Protein AF-A0A1B7VFC9-F1 (afdb_monomer_lite)

Foldseek 3Di:
DQVLLQVLDVQFDPQAKEWDWDQDPNDTAIEIETETDPVCLVPDPVVSSVVSNQVSCCVVPVHGHFKYFYAYPPQFDADPVRHGPRVVNVVCVVVVNTRGSDMDGD

pLDDT: mean 95.9, std 2.9, range [82.62, 98.56]

Structure (mmCIF, N/CA/C/O backbone):
data_AF-A0A1B7VFC9-F1
#
_entry.id   AF-A0A1B7VFC9-F1
#
loop_
_atom_site.group_PDB
_atom_site.id
_atom_site.type_symbol
_atom_site.label_atom_id
_atom_site.label_alt_id
_atom_site.label_comp_id
_atom_site.label_asym_id
_atom_site.label_entity_id
_atom_site.label_seq_id
_atom_site.pdbx_PDB_ins_code
_atom_site.Cartn_x
_atom_site.Cartn_y
_atom_site.Cartn_z
_atom_site.occupancy
_atom_site.B_iso_or_equiv
_atom_site.auth_seq_id
_atom_site.auth_comp_id
_atom_site.auth_asym_id
_atom_site.auth_atom_id
_atom_site.pdbx_PDB_model_num
ATOM 1 N N . ILE A 1 1 ? -5.401 -8.588 2.879 1.00 96.06 1 ILE A N 1
ATOM 2 C CA . ILE A 1 1 ? -5.428 -7.255 2.222 1.00 96.06 1 ILE A CA 1
ATOM 3 C C . ILE A 1 1 ? -4.227 -7.060 1.296 1.00 96.06 1 ILE A C 1
ATOM 5 O O . ILE A 1 1 ? -4.446 -6.965 0.100 1.00 96.06 1 ILE A O 1
ATOM 9 N N . GLU A 1 2 ? -2.981 -7.065 1.783 1.00 97.62 2 GLU A N 1
ATOM 10 C CA . GLU A 1 2 ? -1.770 -6.814 0.959 1.00 97.62 2 GLU A CA 1
ATOM 11 C C . GLU A 1 2 ? -1.661 -7.711 -0.287 1.00 97.62 2 GLU A C 1
ATOM 13 O O . GLU A 1 2 ? -1.416 -7.224 -1.385 1.00 97.62 2 GLU A O 1
ATOM 18 N N . THR A 1 3 ? -1.942 -9.010 -0.155 1.00 97.56 3 THR A N 1
ATOM 19 C CA . THR A 1 3 ? -1.974 -9.936 -1.301 1.00 97.56 3 THR A CA 1
ATOM 20 C C . THR A 1 3 ? -3.036 -9.566 -2.343 1.00 97.56 3 THR A C 1
ATOM 22 O O . THR A 1 3 ? -2.833 -9.783 -3.533 1.00 97.56 3 THR A O 1
ATOM 25 N N . THR A 1 4 ? -4.171 -9.007 -1.922 1.00 98.25 4 THR A N 1
ATOM 26 C CA . THR A 1 4 ? -5.210 -8.506 -2.835 1.00 98.25 4 THR A CA 1
ATOM 27 C C . THR A 1 4 ? -4.744 -7.227 -3.523 1.00 98.25 4 THR A C 1
ATOM 29 O O . THR A 1 4 ? -4.918 -7.090 -4.728 1.00 98.25 4 THR A O 1
ATOM 32 N N . VAL A 1 5 ? -4.100 -6.325 -2.772 1.00 98.25 5 VAL A N 1
ATOM 33 C CA . VAL A 1 5 ? -3.529 -5.078 -3.298 1.00 98.25 5 VAL A CA 1
ATOM 34 C C . VAL A 1 5 ? -2.533 -5.383 -4.409 1.00 98.25 5 VAL A C 1
ATOM 36 O O . VAL A 1 5 ? -2.745 -4.927 -5.524 1.00 98.25 5 VAL A O 1
ATOM 39 N N . VAL A 1 6 ? -1.506 -6.203 -4.167 1.00 97.50 6 VAL A N 1
ATOM 40 C CA . VAL A 1 6 ? -0.486 -6.484 -5.195 1.00 97.50 6 VAL A CA 1
ATOM 41 C C . VAL A 1 6 ? -1.079 -7.139 -6.450 1.00 97.50 6 VAL A C 1
ATOM 43 O O . VAL A 1 6 ? -0.683 -6.813 -7.563 1.00 97.50 6 VAL A O 1
ATOM 46 N N . LYS A 1 7 ? -2.081 -8.014 -6.302 1.00 98.06 7 LYS A N 1
ATOM 47 C CA . LYS A 1 7 ? -2.734 -8.680 -7.440 1.00 98.06 7 LYS A CA 1
ATOM 48 C C . LYS A 1 7 ? -3.670 -7.767 -8.234 1.00 98.06 7 LYS A C 1
ATOM 50 O O . LYS A 1 7 ? -4.083 -8.151 -9.322 1.00 98.06 7 LYS A O 1
ATOM 55 N N . SER A 1 8 ? -4.014 -6.592 -7.708 1.00 98.19 8 SER A N 1
ATOM 56 C CA . SER A 1 8 ? -4.971 -5.688 -8.356 1.00 98.19 8 SER A CA 1
ATOM 57 C C . SER A 1 8 ? -4.419 -5.009 -9.609 1.00 98.19 8 SER A C 1
ATOM 59 O O . SER A 1 8 ? -5.204 -4.599 -10.460 1.00 98.19 8 SER A O 1
ATOM 61 N N . HIS A 1 9 ? -3.093 -4.884 -9.744 1.00 98.12 9 HIS A N 1
ATOM 62 C CA . HIS A 1 9 ? -2.490 -4.182 -10.872 1.00 98.12 9 HIS A CA 1
ATOM 63 C C . HIS A 1 9 ? -1.030 -4.619 -11.123 1.00 98.12 9 HIS A C 1
ATOM 65 O O . HIS A 1 9 ? -0.249 -4.684 -10.172 1.00 98.12 9 HIS A O 1
ATOM 71 N N . PRO A 1 10 ? -0.598 -4.846 -12.384 1.00 96.62 10 PRO A N 1
ATOM 72 C CA . PRO A 1 10 ? 0.745 -5.356 -12.710 1.00 96.62 10 PRO A CA 1
ATOM 73 C C . PRO A 1 10 ? 1.898 -4.403 -12.361 1.00 96.62 10 PRO A C 1
ATOM 75 O O . PRO A 1 10 ? 3.046 -4.824 -12.267 1.00 96.62 10 PRO A O 1
ATOM 78 N N . ALA A 1 11 ? 1.611 -3.115 -12.169 1.00 96.88 11 ALA A N 1
ATOM 79 C CA . ALA A 1 11 ? 2.612 -2.132 -11.753 1.00 96.88 11 ALA A CA 1
ATOM 80 C C . ALA A 1 11 ? 3.005 -2.221 -10.268 1.00 96.88 11 ALA A C 1
ATOM 82 O O . ALA A 1 11 ? 3.889 -1.480 -9.841 1.00 96.88 11 ALA A O 1
ATOM 83 N N . LEU A 1 12 ? 2.335 -3.054 -9.467 1.00 97.31 12 LEU A N 1
ATOM 84 C CA . LEU A 1 12 ? 2.557 -3.142 -8.025 1.00 97.31 12 LEU A CA 1
ATOM 85 C C . LEU A 1 12 ? 3.576 -4.228 -7.707 1.00 97.31 12 LEU A C 1
ATOM 87 O O . LEU A 1 12 ? 3.436 -5.375 -8.127 1.00 97.31 12 LEU A O 1
ATOM 91 N N . ARG A 1 13 ? 4.594 -3.865 -6.929 1.00 96.25 13 ARG A N 1
ATOM 92 C CA . ARG A 1 13 ? 5.708 -4.760 -6.634 1.00 96.25 13 ARG A CA 1
ATOM 93 C C . ARG A 1 13 ? 5.331 -5.827 -5.590 1.00 96.25 13 ARG A C 1
ATOM 95 O O . ARG A 1 13 ? 4.931 -5.465 -4.476 1.00 96.25 13 ARG A O 1
ATOM 102 N N . PRO A 1 14 ? 5.507 -7.129 -5.879 1.00 95.31 14 PRO A N 1
ATOM 103 C CA . PRO A 1 14 ? 5.279 -8.198 -4.907 1.00 95.31 14 PRO A CA 1
ATOM 104 C C . PRO A 1 14 ? 6.094 -8.041 -3.624 1.00 95.31 14 PRO A C 1
ATOM 106 O O . PRO A 1 14 ? 7.223 -7.553 -3.644 1.00 95.31 14 PRO A O 1
ATOM 109 N N . ASP A 1 15 ? 5.488 -8.428 -2.498 1.00 93.06 15 ASP A N 1
ATOM 110 C CA . ASP A 1 15 ? 6.080 -8.400 -1.150 1.00 93.06 15 ASP A CA 1
ATOM 111 C C . ASP A 1 15 ? 6.638 -7.030 -0.707 1.00 93.06 15 ASP A C 1
ATOM 113 O O . ASP A 1 15 ? 7.435 -6.930 0.232 1.00 93.06 15 ASP A O 1
ATOM 117 N N . CYS A 1 16 ? 6.222 -5.953 -1.375 1.00 96.75 16 CYS A N 1
ATOM 118 C CA . CYS A 1 16 ? 6.602 -4.569 -1.096 1.00 96.75 16 CYS A CA 1
ATOM 119 C C . CYS A 1 16 ? 5.371 -3.694 -0.809 1.00 96.75 16 CYS A C 1
ATOM 121 O O . CYS A 1 16 ? 5.279 -2.559 -1.279 1.00 96.75 16 CYS A O 1
ATOM 123 N N . GLY A 1 17 ? 4.430 -4.218 -0.026 1.00 97.50 17 GLY A N 1
ATOM 124 C CA . GLY A 1 17 ? 3.237 -3.501 0.415 1.00 97.50 17 GLY A CA 1
ATOM 125 C C . GLY A 1 17 ? 2.987 -3.646 1.909 1.00 97.50 17 GLY A C 1
ATOM 126 O O . GLY A 1 17 ? 3.459 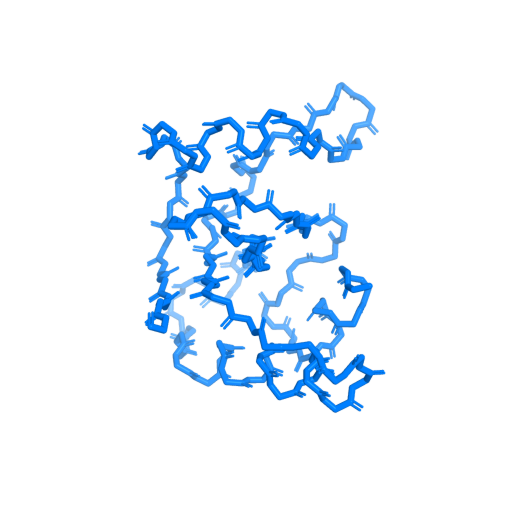-4.589 2.541 1.00 97.50 17 GLY A O 1
ATOM 127 N N . SER A 1 18 ? 2.240 -2.699 2.465 1.00 98.19 18 SER A N 1
ATOM 128 C CA . SER A 1 18 ? 1.814 -2.673 3.860 1.00 98.19 18 SER A CA 1
ATOM 129 C C . SER A 1 18 ? 0.378 -2.159 3.949 1.00 98.19 18 SER A C 1
ATOM 131 O O . SER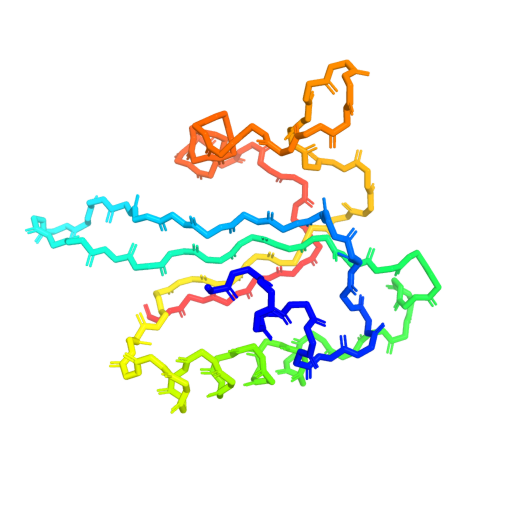 A 1 18 ? 0.052 -1.125 3.364 1.00 98.19 18 SER A O 1
ATOM 133 N N . ALA A 1 19 ? -0.477 -2.861 4.690 1.00 98.12 19 ALA A N 1
ATOM 134 C CA . ALA A 1 19 ? -1.825 -2.410 5.032 1.00 98.12 19 ALA A CA 1
ATOM 135 C C . ALA A 1 19 ? -1.952 -2.260 6.553 1.00 98.12 19 ALA A C 1
ATOM 137 O O . ALA A 1 19 ? -1.617 -3.184 7.295 1.00 98.12 19 ALA A O 1
ATOM 138 N N . PHE A 1 20 ? -2.427 -1.107 7.024 1.00 97.75 20 PHE A N 1
ATOM 139 C CA . PHE A 1 20 ? -2.562 -0.820 8.457 1.00 97.75 20 PHE A CA 1
ATOM 140 C C . PHE A 1 20 ? -3.678 0.189 8.738 1.00 97.75 20 PHE A C 1
ATOM 142 O O . PHE A 1 20 ? -4.050 0.976 7.868 1.00 97.75 20 PHE A O 1
ATOM 149 N N . SER A 1 21 ? -4.205 0.174 9.965 1.00 96.62 21 SER A N 1
ATOM 150 C CA . SER A 1 21 ? -5.128 1.199 10.452 1.00 96.62 21 SER A CA 1
ATOM 151 C C . SER A 1 21 ? -4.371 2.379 11.069 1.00 96.62 21 SER A C 1
ATOM 153 O O . SER A 1 21 ? -3.309 2.238 11.690 1.00 96.62 21 SER A O 1
ATOM 155 N N . VAL A 1 22 ? -4.933 3.571 10.905 1.00 96.25 22 VAL A N 1
ATOM 156 C CA . VAL A 1 22 ? -4.585 4.768 11.676 1.00 96.25 22 VAL A CA 1
ATOM 157 C C . VAL A 1 22 ? -5.843 5.313 12.330 1.00 96.25 22 VAL A C 1
ATOM 159 O O . VAL A 1 22 ? -6.933 5.183 11.778 1.00 96.25 22 VAL A O 1
ATOM 162 N N . GLU A 1 23 ? -5.694 5.913 13.504 1.00 95.38 23 GLU A N 1
ATOM 163 C CA . GLU A 1 23 ? -6.809 6.553 14.190 1.00 95.38 23 GLU A CA 1
ATOM 164 C C . GLU A 1 23 ? -6.909 8.008 13.731 1.00 95.38 23 GLU A C 1
ATOM 166 O O . GLU A 1 23 ? -5.960 8.780 13.862 1.00 95.38 23 GLU A O 1
ATOM 171 N N . ILE A 1 24 ? -8.047 8.369 13.144 1.00 91.12 24 ILE A N 1
ATOM 172 C CA . ILE A 1 24 ? -8.357 9.728 12.698 1.00 91.12 24 ILE A CA 1
ATOM 173 C C . ILE A 1 24 ? -9.776 10.022 13.160 1.00 91.12 24 ILE A C 1
ATOM 175 O O . ILE A 1 24 ? -10.691 9.274 12.820 1.00 91.12 24 ILE A O 1
ATOM 179 N N . GLU A 1 25 ? -9.958 11.107 13.915 1.00 90.94 25 GLU A N 1
ATOM 180 C CA . GLU A 1 25 ? -11.266 11.494 14.473 1.00 90.94 25 GLU A CA 1
ATOM 181 C C . GLU A 1 25 ? -11.906 10.353 15.287 1.00 90.94 25 GLU A C 1
ATOM 183 O O . GLU A 1 25 ? -13.090 10.058 15.134 1.00 90.94 25 GLU A O 1
ATOM 188 N N . GLN A 1 26 ? -11.103 9.671 16.117 1.00 93.50 26 GLN A N 1
ATOM 189 C CA . GLN A 1 26 ? -11.527 8.531 16.950 1.00 93.50 26 GLN A CA 1
ATOM 190 C C . GLN A 1 26 ? -12.079 7.334 16.156 1.00 93.50 26 GLN A C 1
ATOM 192 O O . GLN A 1 26 ? -12.814 6.501 16.686 1.00 93.50 26 GLN A O 1
ATOM 197 N N . ARG A 1 27 ? -11.749 7.239 14.863 1.00 93.81 27 ARG A N 1
ATOM 198 C CA . ARG A 1 27 ? -12.124 6.114 14.004 1.00 93.81 27 ARG A CA 1
ATOM 199 C C . ARG A 1 27 ? -10.893 5.490 13.379 1.00 93.81 27 ARG A C 1
ATOM 201 O O . ARG A 1 27 ? -10.002 6.193 12.900 1.00 93.81 27 ARG A O 1
ATOM 208 N N . GLU A 1 28 ? -10.879 4.165 13.324 1.00 95.50 28 GLU A N 1
ATOM 209 C CA . GLU A 1 28 ? -9.878 3.440 12.555 1.00 95.50 28 GLU A CA 1
ATOM 210 C C . GLU A 1 28 ? -10.130 3.617 11.058 1.00 95.50 28 GLU A C 1
ATOM 212 O O . GLU A 1 28 ? -11.219 3.356 10.543 1.00 95.50 28 GLU A O 1
ATOM 217 N N . LYS A 1 29 ? -9.099 4.066 10.349 1.00 96.94 29 LYS A N 1
ATOM 218 C CA . LYS A 1 29 ? -9.121 4.305 8.910 1.00 96.94 29 LYS A CA 1
ATOM 219 C C . LYS A 1 29 ? -8.028 3.471 8.242 1.00 96.94 29 LYS A C 1
ATOM 221 O O . LYS A 1 29 ? -6.870 3.510 8.658 1.00 96.94 29 LYS A O 1
ATOM 226 N N . LEU A 1 30 ? -8.397 2.701 7.215 1.00 97.94 30 LEU A N 1
ATOM 227 C CA . LEU A 1 30 ? -7.476 1.818 6.495 1.00 97.94 30 LEU A CA 1
ATOM 228 C C . LEU A 1 30 ? -6.563 2.622 5.564 1.00 97.94 30 LEU A C 1
ATOM 230 O O . LEU A 1 30 ? -7.034 3.361 4.697 1.00 97.94 30 LEU A O 1
ATOM 234 N N . VAL A 1 31 ? -5.258 2.414 5.703 1.00 98.38 31 VAL A N 1
ATOM 235 C CA . VAL A 1 31 ? -4.223 2.971 4.834 1.00 98.38 31 VAL A CA 1
ATOM 236 C C . VAL A 1 31 ? -3.510 1.833 4.117 1.00 98.38 31 VAL A C 1
ATOM 238 O O . VAL A 1 31 ? -3.115 0.840 4.732 1.00 98.38 31 VAL A O 1
ATOM 241 N N . ILE A 1 32 ? -3.339 1.994 2.807 1.00 98.56 32 ILE A N 1
ATOM 242 C CA . ILE A 1 32 ? -2.568 1.091 1.958 1.00 98.56 32 ILE A CA 1
ATOM 243 C C . ILE A 1 32 ? -1.318 1.814 1.476 1.00 98.56 32 ILE A C 1
ATOM 245 O O . ILE A 1 32 ? -1.392 2.910 0.926 1.00 98.56 32 ILE A O 1
ATOM 249 N N . VAL A 1 33 ? -0.171 1.169 1.642 1.00 98.50 33 VAL A N 1
ATOM 250 C CA . VAL A 1 33 ? 1.117 1.625 1.127 1.00 98.50 33 VAL A CA 1
ATOM 251 C C . VAL A 1 33 ? 1.684 0.526 0.245 1.00 98.50 33 VAL A C 1
ATOM 253 O O . VAL A 1 33 ? 1.713 -0.633 0.653 1.00 98.50 33 VAL A O 1
ATOM 256 N N . GLN A 1 34 ? 2.124 0.862 -0.962 1.00 98.44 34 GLN A N 1
ATOM 257 C CA . GLN A 1 34 ? 2.582 -0.132 -1.925 1.00 98.44 34 GLN A CA 1
ATOM 258 C C . GLN A 1 34 ? 3.676 0.451 -2.819 1.00 98.44 34 GLN A C 1
ATOM 260 O O . GLN A 1 34 ? 3.504 1.516 -3.408 1.00 98.44 34 GLN A O 1
ATOM 265 N N . GLU A 1 35 ? 4.807 -0.242 -2.939 1.00 97.88 35 GLU A N 1
ATOM 266 C CA . GLU A 1 35 ? 5.823 0.128 -3.924 1.00 97.88 35 GLU A CA 1
ATOM 267 C C . GLU A 1 35 ? 5.359 -0.210 -5.338 1.00 97.88 35 GLU A C 1
ATOM 269 O O . GLU A 1 35 ? 4.733 -1.252 -5.577 1.00 97.88 35 GLU A O 1
ATOM 274 N N . ILE A 1 36 ? 5.745 0.649 -6.278 1.00 96.62 36 ILE A N 1
ATOM 275 C CA . ILE A 1 36 ? 5.591 0.405 -7.711 1.00 96.62 36 ILE A CA 1
ATOM 276 C C . ILE A 1 36 ? 6.848 -0.226 -8.306 1.00 96.62 36 ILE A C 1
ATOM 278 O O . ILE A 1 36 ? 7.984 0.036 -7.886 1.00 96.62 36 ILE A O 1
ATOM 282 N N . GLU A 1 37 ? 6.630 -1.057 -9.316 1.00 95.19 37 GLU A N 1
ATOM 283 C CA . GLU A 1 37 ? 7.683 -1.650 -10.123 1.00 95.19 37 GLU A CA 1
ATOM 284 C C . GLU A 1 37 ? 8.473 -0.576 -10.870 1.00 95.19 37 GLU A C 1
ATOM 286 O O . GLU A 1 37 ? 7.921 0.374 -11.439 1.00 95.19 37 GLU A O 1
ATOM 291 N N . ARG A 1 38 ? 9.800 -0.742 -10.911 1.00 91.62 38 ARG A N 1
ATOM 292 C CA . ARG A 1 38 ? 10.705 0.271 -11.476 1.00 91.62 38 ARG A CA 1
ATOM 293 C C . ARG A 1 38 ? 10.422 0.538 -12.956 1.00 91.62 38 ARG A C 1
ATOM 295 O O . ARG A 1 38 ? 10.561 1.672 -13.409 1.00 91.62 38 ARG A O 1
ATOM 302 N N . SER A 1 39 ? 10.017 -0.492 -13.700 1.00 91.62 39 SER A N 1
ATOM 303 C CA . SER A 1 39 ? 9.661 -0.408 -15.123 1.00 91.62 39 SER A CA 1
ATOM 304 C C . SER A 1 39 ? 8.434 0.469 -15.385 1.00 91.62 39 SER A C 1
ATOM 306 O O . SER A 1 39 ? 8.324 1.053 -16.463 1.00 91.62 39 SER A O 1
ATOM 308 N N . PHE A 1 40 ? 7.547 0.616 -14.399 1.00 89.88 40 PHE A N 1
ATOM 309 C CA . PHE A 1 40 ? 6.328 1.406 -14.525 1.00 89.88 40 PHE A CA 1
ATOM 310 C C . PHE A 1 40 ? 6.513 2.870 -14.114 1.00 89.88 40 PHE A C 1
ATOM 312 O O . PHE A 1 40 ? 5.728 3.699 -14.554 1.00 89.88 40 PHE A O 1
ATOM 319 N N . LEU A 1 41 ? 7.577 3.238 -13.385 1.00 82.62 41 LEU A N 1
ATOM 320 C CA . LEU A 1 41 ? 7.783 4.595 -12.839 1.00 82.62 41 LEU A CA 1
ATOM 321 C C . LEU A 1 41 ? 7.564 5.757 -13.827 1.00 82.62 41 LEU A C 1
ATOM 323 O O . LEU A 1 41 ? 7.111 6.817 -13.415 1.00 82.62 41 LEU A O 1
ATOM 327 N N . ARG A 1 42 ? 7.902 5.587 -15.113 1.00 84.94 42 ARG A N 1
ATOM 328 C CA . ARG A 1 42 ? 7.787 6.648 -16.137 1.00 84.94 42 ARG A CA 1
ATOM 329 C C . ARG A 1 42 ? 6.496 6.612 -16.959 1.00 84.94 42 ARG A C 1
ATOM 331 O O . ARG A 1 42 ? 6.245 7.548 -17.705 1.00 84.94 42 ARG A O 1
ATOM 338 N N . LYS A 1 43 ? 5.737 5.517 -16.893 1.00 88.75 43 LYS A N 1
ATOM 339 C CA . LYS A 1 43 ? 4.543 5.269 -17.726 1.00 88.75 43 LYS A CA 1
ATOM 340 C C . LYS A 1 43 ? 3.284 5.008 -16.899 1.00 88.75 43 LYS A C 1
ATOM 342 O O . LYS A 1 43 ? 2.224 4.782 -17.467 1.00 88.75 43 LYS A O 1
ATOM 347 N N . LEU A 1 44 ? 3.419 4.971 -15.577 1.00 90.06 44 LEU A N 1
ATOM 348 C CA . LEU A 1 44 ? 2.336 4.701 -14.648 1.00 90.06 44 LEU A CA 1
ATOM 349 C C . LEU A 1 44 ? 1.246 5.760 -14.808 1.00 90.06 44 LEU A C 1
ATOM 351 O O . LEU A 1 44 ? 1.546 6.949 -14.731 1.00 90.06 44 LEU A O 1
ATOM 355 N N . ASN A 1 45 ? -0.003 5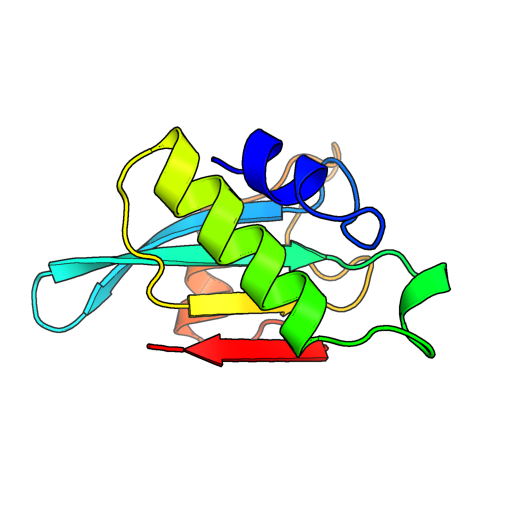.324 -14.943 1.00 95.69 45 ASN A N 1
ATOM 356 C CA . ASN A 1 45 ? -1.156 6.152 -14.626 1.00 95.69 45 ASN A CA 1
ATOM 357 C C . ASN A 1 45 ? -1.531 5.904 -13.152 1.00 95.69 45 ASN A C 1
ATOM 359 O O . ASN A 1 45 ? -2.064 4.837 -12.836 1.00 95.69 45 ASN A O 1
ATOM 363 N N . PRO A 1 46 ? -1.233 6.827 -12.219 1.00 95.25 46 PRO A N 1
ATOM 364 C CA . PRO A 1 46 ? -1.475 6.581 -10.802 1.00 95.25 46 PRO A CA 1
ATOM 365 C C . PRO A 1 46 ? -2.958 6.422 -10.465 1.00 95.25 46 PRO A C 1
ATOM 367 O O . PRO A 1 46 ? -3.293 5.618 -9.598 1.00 95.25 46 PRO A O 1
ATOM 370 N N . GLU A 1 47 ? -3.845 7.143 -11.155 1.00 96.44 47 GLU A N 1
ATOM 371 C CA . GLU A 1 47 ? -5.289 7.087 -10.905 1.00 96.44 47 GLU A CA 1
ATOM 372 C C . GLU A 1 47 ? -5.864 5.708 -11.230 1.00 96.44 47 GLU A C 1
ATOM 374 O O . GLU A 1 47 ? -6.657 5.170 -10.454 1.00 96.44 47 GLU A O 1
ATOM 379 N N . GLU A 1 48 ? -5.418 5.105 -12.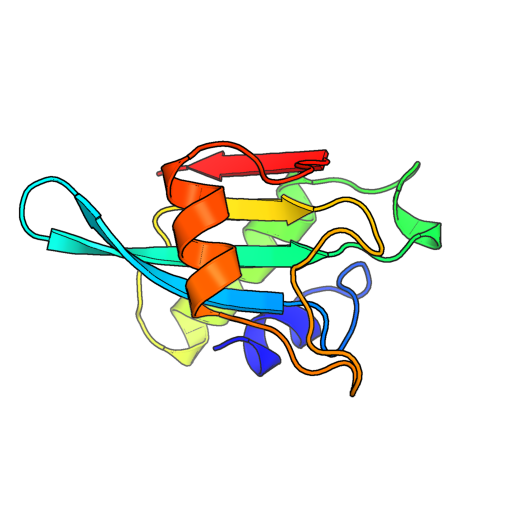334 1.00 97.56 48 GLU A N 1
ATOM 380 C CA . GLU A 1 48 ? -5.787 3.744 -12.730 1.00 97.56 48 GLU A CA 1
ATOM 381 C C . GLU A 1 48 ? -5.388 2.736 -11.645 1.00 97.56 48 GLU A C 1
ATOM 383 O O . GLU A 1 48 ? -6.215 1.956 -11.168 1.00 97.56 48 GLU A O 1
ATOM 388 N N . VAL A 1 49 ? -4.135 2.803 -11.190 1.00 98.00 49 VAL A N 1
ATOM 389 C CA . VAL A 1 49 ? -3.590 1.883 -10.184 1.00 98.00 49 VAL A CA 1
ATOM 390 C C . VAL A 1 49 ? -4.293 2.047 -8.838 1.00 98.00 49 VAL A C 1
ATOM 392 O O . VAL A 1 49 ? -4.681 1.065 -8.207 1.00 98.00 49 VAL A O 1
ATOM 395 N N . ILE A 1 50 ? -4.499 3.287 -8.394 1.00 98.19 50 ILE A N 1
ATOM 396 C CA . ILE A 1 50 ? -5.205 3.595 -7.146 1.00 98.19 50 ILE A CA 1
ATOM 397 C C . ILE A 1 50 ? -6.652 3.099 -7.213 1.00 98.19 50 ILE A C 1
ATOM 399 O O . ILE A 1 50 ? -7.152 2.522 -6.245 1.00 98.19 50 ILE A O 1
ATOM 403 N N . THR A 1 51 ? -7.320 3.280 -8.352 1.00 98.06 51 THR A N 1
ATOM 404 C CA . THR A 1 51 ? -8.687 2.794 -8.568 1.00 98.06 51 THR A CA 1
ATOM 405 C C . THR A 1 51 ? -8.743 1.271 -8.510 1.00 98.06 51 THR A C 1
ATOM 407 O O . THR A 1 51 ? -9.603 0.730 -7.812 1.00 98.06 51 THR A O 1
ATOM 410 N N . ALA A 1 52 ? -7.800 0.577 -9.153 1.00 98.38 52 ALA A N 1
ATOM 411 C CA . ALA A 1 52 ? -7.703 -0.880 -9.105 1.00 98.38 52 ALA A CA 1
ATOM 412 C C . ALA A 1 52 ? -7.519 -1.399 -7.667 1.00 98.38 52 ALA A C 1
ATOM 414 O O . ALA A 1 52 ? -8.241 -2.303 -7.243 1.00 98.38 52 ALA A O 1
ATOM 415 N N . ILE A 1 53 ? -6.634 -0.770 -6.882 1.00 98.44 53 ILE A N 1
ATOM 416 C CA . ILE A 1 53 ? -6.422 -1.098 -5.463 1.00 98.44 53 ILE A CA 1
ATOM 417 C C . ILE A 1 53 ? -7.715 -0.918 -4.661 1.00 98.44 53 ILE A C 1
ATOM 419 O O . ILE A 1 53 ? -8.142 -1.831 -3.951 1.00 98.44 53 ILE A O 1
ATOM 423 N N . ARG A 1 54 ? -8.350 0.256 -4.764 1.00 98.00 54 ARG A N 1
ATOM 424 C CA . ARG A 1 54 ? -9.573 0.583 -4.013 1.00 98.00 54 ARG A CA 1
ATOM 425 C C . ARG A 1 54 ? -10.710 -0.365 -4.342 1.00 98.00 54 ARG A C 1
ATOM 427 O O . ARG A 1 54 ? -11.382 -0.839 -3.427 1.00 98.00 54 ARG A O 1
ATOM 434 N N . ARG A 1 55 ? -10.891 -0.663 -5.628 1.00 98.00 55 ARG A N 1
ATOM 435 C CA . ARG A 1 55 ? -11.901 -1.597 -6.110 1.00 98.00 55 ARG A CA 1
ATOM 436 C C . ARG A 1 55 ? -11.653 -2.994 -5.548 1.00 98.00 55 ARG A C 1
ATOM 438 O O . ARG A 1 55 ? -12.523 -3.513 -4.863 1.00 98.00 55 ARG A O 1
ATOM 445 N N . ALA A 1 56 ? -10.455 -3.546 -5.734 1.00 98.25 56 ALA A N 1
ATOM 446 C CA . ALA A 1 56 ? -10.138 -4.906 -5.305 1.00 98.25 56 ALA A CA 1
ATOM 447 C C . ALA A 1 56 ? -10.272 -5.101 -3.784 1.00 98.25 56 ALA A C 1
ATOM 449 O O . ALA A 1 56 ? -10.773 -6.124 -3.325 1.00 98.25 56 ALA A O 1
ATOM 450 N N . VAL A 1 57 ? -9.847 -4.122 -2.978 1.00 98.00 57 VAL A N 1
ATOM 451 C CA . VAL A 1 57 ? -9.985 -4.203 -1.514 1.00 98.00 57 VAL A CA 1
ATOM 452 C C . VAL A 1 57 ? -11.446 -4.072 -1.083 1.00 98.00 57 VAL A C 1
ATOM 454 O O . VAL A 1 57 ? -11.889 -4.840 -0.230 1.00 98.00 57 VAL A O 1
ATOM 457 N N . THR A 1 58 ? -12.199 -3.142 -1.675 1.00 96.44 58 THR A N 1
ATOM 458 C CA . THR A 1 58 ? -13.626 -2.972 -1.361 1.00 96.44 58 THR A CA 1
ATOM 459 C C . THR A 1 58 ? -14.429 -4.211 -1.758 1.00 96.44 58 THR A C 1
ATOM 461 O O . THR A 1 58 ? -15.212 -4.700 -0.953 1.00 96.44 58 THR A O 1
ATOM 464 N N . GLU A 1 59 ? -14.204 -4.760 -2.954 1.00 97.69 59 GLU A N 1
ATOM 465 C CA . GLU A 1 59 ? -14.898 -5.959 -3.448 1.00 97.69 59 GLU A CA 1
ATOM 466 C C . GLU A 1 59 ? -14.585 -7.200 -2.598 1.00 97.69 59 GLU A C 1
ATOM 468 O O . GLU A 1 59 ? -15.481 -7.983 -2.301 1.00 97.69 59 GLU A O 1
ATOM 473 N N . GLN A 1 60 ? -13.330 -7.375 -2.171 1.00 98.19 60 GLN A N 1
ATOM 474 C CA . GLN A 1 60 ? -12.908 -8.559 -1.417 1.00 98.19 60 GLN A CA 1
ATOM 475 C C . GLN A 1 60 ? -13.271 -8.489 0.078 1.00 98.19 60 GLN A C 1
ATOM 477 O O . GLN A 1 60 ? -13.550 -9.524 0.680 1.00 98.19 60 GLN A O 1
ATOM 482 N N . TYR A 1 61 ? -13.200 -7.306 0.701 1.00 97.69 61 TYR A N 1
ATOM 483 C CA . TYR A 1 61 ? -13.288 -7.163 2.164 1.00 97.69 61 TYR A CA 1
ATOM 484 C C . TYR A 1 61 ? -14.422 -6.249 2.646 1.00 97.69 61 TYR A C 1
ATOM 486 O O . TYR A 1 61 ? -14.658 -6.187 3.849 1.00 97.69 61 TYR A O 1
ATOM 494 N N . GLY A 1 62 ? -15.094 -5.504 1.762 1.00 95.69 62 GLY A N 1
ATOM 495 C CA . GLY A 1 62 ? -16.120 -4.528 2.152 1.00 95.69 62 GLY A CA 1
ATOM 496 C C . GLY A 1 62 ? -15.585 -3.341 2.964 1.00 95.69 62 GLY A C 1
ATOM 497 O O . GLY A 1 62 ? -16.356 -2.652 3.626 1.00 95.69 62 GLY A O 1
ATOM 498 N N . LEU A 1 63 ? -14.267 -3.107 2.950 1.00 93.56 63 LEU A N 1
ATOM 499 C CA . LEU A 1 63 ? -13.616 -2.072 3.753 1.00 93.56 63 LEU A CA 1
ATOM 500 C C . LEU A 1 63 ? -13.347 -0.812 2.921 1.00 93.56 63 LEU A C 1
ATOM 502 O O . LEU A 1 63 ? -12.662 -0.906 1.897 1.00 93.56 63 LEU A O 1
ATOM 506 N N . PRO A 1 64 ? -13.796 0.377 3.366 1.00 92.31 64 PRO A N 1
ATOM 507 C CA . PRO A 1 64 ? -13.409 1.622 2.726 1.00 92.31 64 PRO A CA 1
ATOM 508 C C . PRO A 1 64 ? -11.924 1.905 2.982 1.00 92.31 64 PRO A C 1
ATOM 510 O O . PRO A 1 64 ? -11.443 1.854 4.116 1.00 92.31 64 PRO A O 1
ATOM 513 N N . ILE A 1 65 ? -11.189 2.240 1.921 1.00 97.31 65 ILE A N 1
ATOM 514 C CA . ILE A 1 65 ? -9.817 2.738 2.040 1.00 97.31 65 ILE A CA 1
ATOM 515 C C . ILE A 1 65 ? -9.856 4.245 2.287 1.00 97.31 65 ILE A C 1
ATOM 517 O O . ILE A 1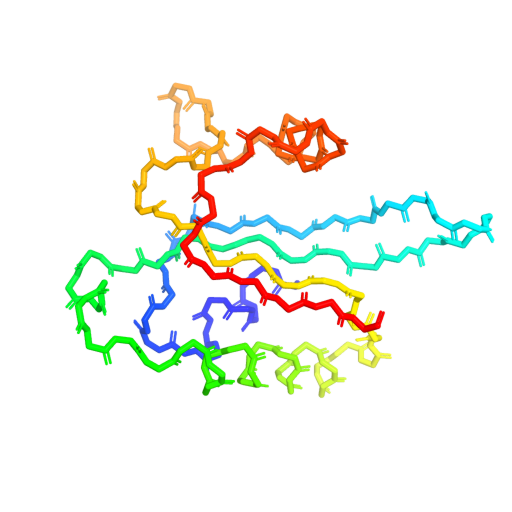 65 ? -10.502 4.972 1.536 1.00 97.31 65 ILE A O 1
ATOM 521 N N . HIS A 1 66 ? -9.112 4.711 3.288 1.00 97.19 66 HIS A N 1
ATOM 522 C CA . HIS A 1 66 ? -8.940 6.133 3.561 1.00 97.19 66 HIS A CA 1
ATOM 523 C C . HIS A 1 66 ? -7.797 6.757 2.762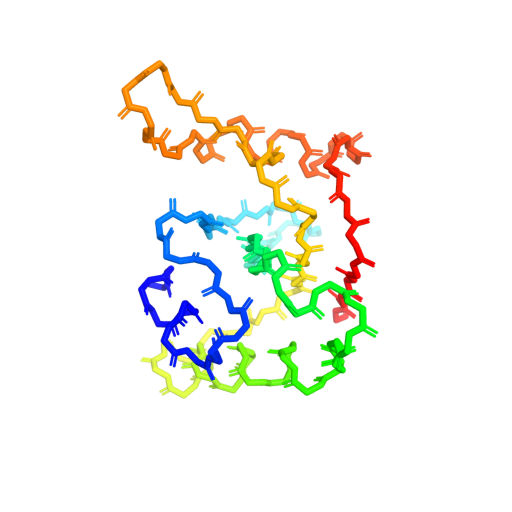 1.00 97.19 66 HIS A C 1
ATOM 525 O O . HIS A 1 66 ? -7.934 7.871 2.265 1.00 97.19 66 HIS A O 1
ATOM 531 N N . ALA A 1 67 ? -6.669 6.056 2.632 1.00 98.00 67 ALA A N 1
ATOM 532 C CA . ALA A 1 67 ? -5.546 6.532 1.833 1.00 98.00 67 ALA A CA 1
ATOM 533 C C . ALA A 1 67 ? -4.826 5.393 1.106 1.00 98.00 67 ALA A C 1
ATOM 535 O O . ALA A 1 67 ? -4.672 4.293 1.640 1.00 98.00 67 ALA A O 1
ATOM 536 N N . VAL A 1 68 ? -4.354 5.689 -0.105 1.00 98.56 68 VAL A N 1
ATOM 537 C CA . VAL A 1 68 ? -3.459 4.830 -0.889 1.00 98.56 68 VAL A CA 1
ATOM 538 C C . VAL A 1 68 ? -2.199 5.624 -1.200 1.00 98.56 68 VAL A C 1
ATOM 540 O O . VAL A 1 68 ? -2.286 6.734 -1.720 1.00 98.56 68 VAL A O 1
ATOM 543 N N . LEU A 1 69 ? -1.035 5.059 -0.894 1.00 98.50 69 LEU A N 1
ATOM 544 C CA . LEU A 1 69 ? 0.268 5.655 -1.159 1.00 98.50 69 LEU A CA 1
ATOM 545 C C . LEU A 1 69 ? 1.061 4.717 -2.062 1.00 98.50 69 LEU A C 1
ATOM 547 O O . LEU A 1 69 ? 1.398 3.598 -1.671 1.00 98.50 69 LEU A O 1
ATOM 551 N N . LEU A 1 70 ? 1.367 5.195 -3.263 1.00 98.00 70 LEU A N 1
ATOM 552 C CA . LEU A 1 70 ? 2.273 4.540 -4.192 1.00 98.00 70 LEU A CA 1
ATOM 553 C C . LEU A 1 70 ? 3.681 5.059 -3.920 1.00 98.00 70 LEU A C 1
ATOM 555 O O . LEU A 1 70 ? 3.958 6.246 -4.101 1.00 98.00 70 LEU A O 1
ATOM 559 N N . LEU A 1 71 ? 4.565 4.184 -3.454 1.00 97.38 71 LEU A N 1
ATOM 560 C CA . LEU A 1 71 ? 5.933 4.546 -3.096 1.00 97.38 71 LEU A CA 1
ATOM 561 C C . LEU A 1 71 ? 6.900 4.322 -4.251 1.00 97.38 71 LEU A C 1
ATOM 563 O O . LEU A 1 71 ? 6.710 3.415 -5.065 1.00 97.38 71 LEU A O 1
ATOM 567 N N . LYS A 1 72 ? 7.999 5.081 -4.259 1.00 94.38 72 LYS A N 1
ATOM 568 C CA . LYS A 1 72 ? 9.167 4.745 -5.079 1.00 94.38 72 LYS A CA 1
ATOM 569 C C . LYS A 1 72 ? 9.694 3.361 -4.690 1.00 94.38 72 LYS A C 1
ATOM 571 O O . LYS A 1 72 ? 9.624 2.948 -3.533 1.00 94.38 72 LYS A O 1
ATOM 576 N N . THR A 1 73 ? 10.260 2.653 -5.659 1.00 93.19 73 THR A N 1
ATOM 577 C CA . THR A 1 73 ? 10.857 1.332 -5.449 1.00 93.19 73 THR A CA 1
ATOM 578 C C . THR A 1 73 ? 11.948 1.354 -4.363 1.00 93.19 73 THR A C 1
ATOM 580 O O . THR A 1 73 ? 12.757 2.279 -4.345 1.00 93.19 73 THR A O 1
ATOM 583 N N . ALA A 1 74 ? 12.019 0.305 -3.532 1.00 93.38 74 ALA A N 1
ATOM 584 C CA . ALA A 1 74 ? 13.032 0.111 -2.485 1.00 93.38 74 ALA A CA 1
ATOM 585 C C . ALA A 1 74 ? 13.057 1.198 -1.389 1.00 93.38 74 ALA A C 1
ATOM 587 O O . ALA A 1 74 ? 14.118 1.546 -0.873 1.00 93.38 74 ALA A O 1
ATOM 588 N N . SER A 1 75 ? 11.887 1.725 -1.027 1.00 95.06 75 SER A N 1
ATOM 589 C CA . SER A 1 75 ? 11.729 2.754 0.011 1.00 95.06 75 SER A CA 1
ATOM 590 C C . SER A 1 75 ? 10.857 2.319 1.193 1.00 95.06 75 SER A C 1
ATOM 592 O O . SER A 1 75 ? 10.859 2.971 2.243 1.00 95.06 75 SER A O 1
ATOM 594 N N . LEU A 1 76 ? 10.135 1.204 1.056 1.00 96.25 76 LEU A N 1
ATOM 595 C CA . LEU A 1 76 ? 9.327 0.634 2.122 1.00 96.25 76 LEU A CA 1
ATOM 596 C C . LEU A 1 76 ? 10.235 0.068 3.230 1.00 96.25 76 LEU A C 1
ATOM 598 O O . LEU A 1 76 ? 11.160 -0.693 2.931 1.00 96.25 76 LEU A O 1
ATOM 602 N N . PRO A 1 77 ? 9.968 0.367 4.516 1.00 95.81 77 PRO A N 1
ATOM 603 C CA . PRO A 1 77 ? 10.739 -0.189 5.624 1.00 95.81 77 PRO A CA 1
ATOM 604 C C . PRO A 1 77 ? 10.703 -1.720 5.642 1.00 95.81 77 PRO A C 1
ATOM 606 O O . PRO A 1 77 ? 9.628 -2.331 5.701 1.00 95.81 77 PRO A O 1
ATOM 609 N N . LYS A 1 78 ? 11.883 -2.344 5.622 1.00 96.31 78 LYS A N 1
ATOM 610 C CA . LYS A 1 78 ? 12.061 -3.797 5.665 1.00 96.31 78 LYS A CA 1
ATOM 611 C C . LYS A 1 78 ? 13.148 -4.191 6.660 1.00 96.31 78 LYS A C 1
ATOM 613 O O . LYS A 1 78 ? 14.112 -3.460 6.865 1.00 96.31 78 LYS A O 1
ATOM 618 N N . THR A 1 79 ? 13.005 -5.376 7.250 1.00 94.44 79 THR A N 1
ATOM 619 C CA . THR A 1 79 ? 14.067 -6.018 8.034 1.00 94.44 79 THR A CA 1
ATOM 620 C C . THR A 1 79 ? 15.238 -6.411 7.131 1.00 94.44 79 THR A C 1
ATOM 622 O O . THR A 1 79 ? 15.089 -6.512 5.913 1.00 94.44 79 THR A O 1
ATOM 625 N N . SER A 1 80 ? 16.388 -6.738 7.724 1.00 90.50 80 SER A N 1
ATOM 626 C CA . SER A 1 80 ? 17.544 -7.297 6.999 1.00 90.50 80 SER A CA 1
ATOM 627 C C . SER A 1 80 ? 17.218 -8.579 6.218 1.00 90.50 80 SER A C 1
ATOM 629 O O . SER A 1 80 ? 17.847 -8.864 5.206 1.00 90.50 80 SER A O 1
ATOM 631 N N . SER A 1 81 ? 16.198 -9.328 6.645 1.00 91.44 81 SER A N 1
ATOM 632 C CA . SER A 1 81 ? 15.662 -10.509 5.955 1.00 91.44 81 SER A CA 1
ATOM 633 C C . SER A 1 81 ? 14.617 -10.198 4.873 1.00 91.44 81 SER A C 1
ATOM 635 O O . SER A 1 81 ? 14.013 -11.115 4.325 1.00 91.44 81 SER A O 1
ATOM 637 N N . GLY A 1 82 ? 14.363 -8.920 4.579 1.00 91.69 82 GLY A N 1
ATOM 638 C CA . GLY A 1 82 ? 13.454 -8.480 3.519 1.00 91.69 82 GLY A CA 1
ATOM 639 C C . GLY A 1 82 ? 11.968 -8.451 3.894 1.00 91.69 82 GLY A C 1
ATOM 640 O O . GLY A 1 82 ? 11.136 -8.155 3.032 1.00 91.69 82 GLY A O 1
ATOM 641 N N . LYS A 1 83 ? 11.610 -8.716 5.159 1.00 93.69 83 LYS A N 1
ATOM 642 C CA . LYS A 1 83 ? 10.215 -8.671 5.627 1.00 93.69 83 LYS A CA 1
ATOM 643 C C . LYS A 1 83 ? 9.772 -7.229 5.849 1.00 93.69 83 LYS A C 1
ATOM 645 O O . LYS A 1 83 ? 10.497 -6.451 6.460 1.00 93.69 83 LYS A O 1
ATOM 650 N N . VAL A 1 84 ? 8.561 -6.888 5.411 1.00 96.38 84 VAL A N 1
ATOM 651 C CA . VAL A 1 84 ? 7.964 -5.560 5.624 1.00 96.38 84 VAL A CA 1
ATOM 652 C C . VAL A 1 84 ? 7.794 -5.267 7.116 1.00 96.38 84 VAL A C 1
ATOM 654 O O . VAL A 1 84 ? 7.192 -6.051 7.852 1.00 96.38 84 VAL A O 1
ATOM 657 N N . GLN A 1 85 ? 8.285 -4.110 7.560 1.00 96.75 85 GLN A N 1
ATOM 658 C CA . GLN A 1 85 ? 8.097 -3.610 8.922 1.00 96.75 85 GLN A CA 1
ATOM 659 C C . GLN A 1 85 ? 6.856 -2.715 8.980 1.00 96.75 85 GLN A C 1
ATOM 661 O O . GLN A 1 85 ? 6.941 -1.495 8.850 1.00 96.75 85 GLN A O 1
ATOM 666 N N . ARG A 1 86 ? 5.682 -3.326 9.177 1.00 95.94 86 ARG A N 1
ATOM 667 C CA . ARG A 1 86 ? 4.388 -2.616 9.151 1.00 95.94 86 ARG A CA 1
ATOM 668 C C . ARG A 1 86 ? 4.295 -1.486 10.179 1.00 95.94 86 ARG A C 1
ATOM 670 O O . ARG A 1 86 ? 3.792 -0.418 9.849 1.00 95.94 86 ARG A O 1
ATOM 677 N N . SER A 1 87 ? 4.823 -1.694 11.387 1.00 96.44 87 SER A N 1
ATOM 678 C CA . SER A 1 87 ? 4.865 -0.671 12.441 1.00 96.44 87 SER A CA 1
ATOM 679 C C . SER A 1 87 ? 5.693 0.546 12.023 1.00 96.44 87 SER A C 1
ATOM 681 O O . SER A 1 87 ? 5.187 1.663 12.071 1.00 96.44 87 SER A O 1
ATOM 683 N N . ALA A 1 88 ? 6.911 0.329 11.520 1.00 97.25 88 ALA A N 1
ATOM 684 C CA . ALA A 1 88 ? 7.769 1.399 11.009 1.00 97.25 88 ALA A CA 1
ATOM 685 C C . ALA A 1 88 ? 7.145 2.098 9.790 1.00 97.25 88 ALA A C 1
ATOM 687 O O . ALA A 1 88 ? 7.244 3.312 9.644 1.00 97.25 88 ALA A O 1
ATOM 688 N N . CYS A 1 89 ? 6.461 1.355 8.915 1.00 97.62 89 CYS A N 1
ATOM 689 C CA . CYS A 1 89 ? 5.728 1.939 7.795 1.00 97.62 89 CYS A CA 1
ATOM 690 C C . CYS A 1 89 ? 4.580 2.845 8.269 1.00 97.62 89 CYS A C 1
ATOM 692 O O . CYS A 1 89 ? 4.412 3.939 7.732 1.00 97.62 89 CYS A O 1
ATOM 694 N N . ARG A 1 90 ? 3.813 2.414 9.280 1.00 97.94 90 ARG A N 1
ATOM 695 C CA . ARG A 1 90 ? 2.747 3.216 9.896 1.00 97.94 90 ARG A CA 1
ATOM 696 C C . ARG A 1 90 ? 3.305 4.478 10.546 1.00 97.94 90 ARG A C 1
ATOM 698 O O . ARG A 1 90 ? 2.758 5.553 10.341 1.00 97.94 90 ARG A O 1
ATOM 705 N N . GLU A 1 91 ? 4.399 4.361 11.288 1.00 97.81 91 GLU A N 1
ATOM 706 C CA . GLU A 1 91 ? 5.077 5.503 11.905 1.00 97.81 91 GLU A CA 1
ATOM 707 C C . GLU A 1 91 ? 5.562 6.508 10.851 1.00 97.81 91 GLU A C 1
ATOM 709 O O . GLU A 1 91 ? 5.267 7.696 10.947 1.00 97.81 91 GLU A O 1
ATOM 714 N N . ARG A 1 92 ? 6.221 6.040 9.784 1.00 97.94 92 ARG A N 1
ATOM 715 C CA . ARG A 1 92 ? 6.650 6.913 8.680 1.00 97.94 92 ARG A CA 1
ATOM 716 C C . ARG A 1 92 ? 5.485 7.551 7.930 1.00 97.94 92 ARG A C 1
ATOM 718 O O . ARG A 1 92 ? 5.618 8.678 7.465 1.00 97.94 92 ARG A O 1
ATOM 725 N N . PHE A 1 93 ? 4.353 6.860 7.810 1.00 97.25 93 PHE A N 1
ATOM 726 C CA . PHE A 1 93 ? 3.131 7.448 7.264 1.00 97.25 93 PHE A CA 1
ATOM 727 C C . PHE A 1 93 ? 2.629 8.604 8.139 1.00 97.25 93 PHE A C 1
ATOM 729 O O . PHE A 1 93 ? 2.386 9.688 7.614 1.00 97.25 93 PHE A O 1
ATOM 736 N N . LEU A 1 94 ? 2.526 8.391 9.456 1.00 96.31 94 LEU A N 1
ATOM 737 C CA . LEU A 1 94 ? 2.081 9.412 10.415 1.00 96.31 94 LEU A CA 1
ATOM 738 C C . LEU A 1 94 ? 3.033 10.614 10.465 1.00 96.31 94 LEU A C 1
ATOM 740 O O . LEU A 1 94 ? 2.583 11.746 10.589 1.00 96.31 94 LEU A O 1
ATOM 744 N N . ASN A 1 95 ? 4.334 10.368 10.310 1.00 97.12 95 ASN A N 1
ATOM 745 C CA . ASN A 1 95 ? 5.367 11.404 10.301 1.00 97.12 95 ASN A CA 1
ATOM 746 C C . ASN A 1 95 ? 5.595 12.031 8.913 1.00 97.12 95 ASN A C 1
ATOM 748 O O . ASN A 1 95 ? 6.476 12.874 8.772 1.00 97.12 95 ASN A O 1
ATOM 752 N N . HIS A 1 96 ? 4.848 11.618 7.883 1.00 96.31 96 HIS A N 1
ATOM 753 C CA . HIS A 1 96 ? 5.001 12.086 6.499 1.00 96.31 96 HIS A CA 1
ATOM 754 C C . HIS A 1 96 ? 6.419 11.913 5.911 1.00 96.31 96 HIS A C 1
ATOM 756 O O . HIS A 1 96 ? 6.871 12.723 5.108 1.00 96.31 96 HIS A O 1
ATOM 762 N N . THR A 1 97 ? 7.119 10.833 6.274 1.00 97.56 97 THR A N 1
ATOM 763 C CA . THR A 1 97 ? 8.509 10.548 5.852 1.00 97.56 97 THR A CA 1
ATOM 764 C C . THR A 1 97 ? 8.638 9.387 4.859 1.00 97.56 97 THR A C 1
ATOM 766 O O . THR A 1 97 ? 9.726 8.850 4.648 1.00 97.56 97 THR A O 1
ATOM 769 N N . LEU A 1 98 ? 7.533 8.952 4.249 1.00 97.25 98 LEU A N 1
ATOM 770 C CA . LEU A 1 98 ? 7.556 7.960 3.170 1.00 97.25 98 LEU A CA 1
ATOM 771 C C . LEU A 1 98 ? 7.954 8.604 1.830 1.00 97.25 98 LEU A C 1
ATOM 773 O O . LEU A 1 98 ? 7.539 9.716 1.518 1.00 97.25 98 LEU A O 1
ATOM 777 N N . GLU A 1 99 ? 8.692 7.869 0.994 1.00 96.31 99 GLU A N 1
ATOM 778 C CA . GLU A 1 99 ? 9.073 8.291 -0.365 1.00 96.31 99 GLU A CA 1
ATOM 779 C C . GLU A 1 99 ? 7.918 8.079 -1.354 1.00 96.31 99 GLU A C 1
ATOM 781 O O . GLU A 1 99 ? 7.885 7.128 -2.144 1.00 96.31 99 GLU A O 1
ATOM 786 N N . VAL A 1 100 ? 6.931 8.964 -1.281 1.00 96.50 100 VAL A N 1
ATOM 787 C CA . VAL A 1 100 ? 5.706 8.885 -2.079 1.00 96.50 100 VAL A CA 1
ATOM 788 C C . VAL A 1 100 ? 5.971 9.322 -3.522 1.00 96.50 100 VAL A C 1
ATOM 790 O O . VAL A 1 100 ? 6.498 10.402 -3.774 1.00 96.50 100 VAL A O 1
ATOM 793 N N . ALA A 1 101 ? 5.586 8.479 -4.480 1.00 94.88 101 ALA A N 1
ATOM 794 C CA . ALA A 1 101 ? 5.537 8.819 -5.901 1.00 94.88 101 ALA A CA 1
ATOM 795 C C . ALA A 1 101 ? 4.167 9.396 -6.293 1.00 94.88 101 ALA A C 1
ATOM 797 O O . ALA A 1 101 ? 4.089 10.326 -7.088 1.00 94.88 101 ALA A O 1
ATOM 798 N N . SER A 1 102 ? 3.085 8.850 -5.732 1.00 95.88 102 SER A N 1
ATOM 799 C CA . SER A 1 102 ? 1.723 9.367 -5.883 1.00 95.88 102 SER A CA 1
ATOM 800 C C . SER A 1 102 ? 0.853 8.902 -4.716 1.00 95.88 102 SER A C 1
ATOM 802 O O . SER A 1 102 ? 1.157 7.895 -4.073 1.00 95.88 102 SER A O 1
ATOM 804 N N . HIS A 1 103 ? -0.224 9.623 -4.423 1.00 97.31 103 HIS A N 1
ATOM 805 C CA . HIS A 1 103 ? -1.149 9.249 -3.363 1.00 97.31 103 HIS A CA 1
ATOM 806 C C . HIS A 1 103 ? -2.584 9.662 -3.679 1.00 97.31 103 HIS A C 1
ATOM 808 O O . HIS A 1 103 ? -2.841 10.559 -4.476 1.00 97.31 103 HIS A O 1
ATOM 814 N N . TRP A 1 104 ? -3.515 9.035 -2.973 1.00 98.00 104 TRP A N 1
ATOM 815 C CA . TRP A 1 104 ? -4.918 9.416 -2.913 1.00 98.00 104 TRP A CA 1
ATOM 816 C C . TRP A 1 104 ? -5.403 9.349 -1.467 1.00 98.00 104 TRP A C 1
ATOM 818 O O . TRP A 1 104 ? -4.941 8.506 -0.693 1.00 98.00 104 TRP A O 1
ATOM 828 N N . LYS A 1 105 ? -6.332 10.236 -1.113 1.00 95.81 105 LYS A N 1
ATOM 829 C CA . LYS A 1 105 ? -6.980 10.297 0.198 1.00 95.81 105 LYS A CA 1
ATOM 830 C C . LYS A 1 105 ? -8.469 10.603 0.007 1.00 95.81 105 LYS A C 1
ATOM 832 O O . LYS A 1 105 ? -8.796 11.431 -0.841 1.00 95.81 105 LYS A O 1
ATOM 837 N N . SER A 1 106 ? -9.331 9.915 0.759 1.00 89.12 106 SER A N 1
ATOM 838 C CA . SER A 1 106 ? -10.787 10.136 0.806 1.00 89.12 106 SER A CA 1
ATOM 839 C C . SER A 1 106 ? -11.162 11.376 1.601 1.00 89.12 106 SER A C 1
ATOM 841 O O . SER A 1 106 ? -10.571 11.520 2.703 1.00 89.12 106 SER A O 1
#

Radius of gyration: 12.77 Å; chains: 1; bounding box: 34×23×35 Å

Secondary structure (DSSP, 8-state):
-HHHHHHT-TTEEEEEEEEEEEEETTEEEEEEEEEEPTTTTTT--HHHHHHHHHHHHHHHH-PPEEEEEEEPTT-S-B-TTS-B-HHHHHHHHHTT-S-EEEEEE-

Sequence (106 aa):
IETTVVKSHPALRPDCGSAFSVEIEQREKLVIVQEIERSFLRKLNPEEVITAIRRAVTEQYGLPIHAVLLLKTASLPKTSSGKVQRSACRERFLNHTLEVASHWKS